Protein AF-A0A371E1C5-F1 (afdb_monomer)

Foldseek 3Di:
DDDPPDPDDPDDPQWDADPNDTDGDDPDDVCVVVVVVVLVVDPVSVVPDDPPDPPPPDDDDDQDDDWPPDKDWDKDADADQDPVRFGIWIWIAGPHVRDIDTHGHHPDPDPVVVVVCCCVRPVVVPD

Sequence (127 aa):
MKIYHLRANKANRDFYIHDEFLFKDKKLPPMNRDVHHICDMCLVCKSAKVKVKPHSFYTPLPILTMLWVDLSMDFVLGFPRSKSGKDSIFVVIDRFSRMTHFIPCHRVNDACLVANLFFRKVVRLHA

pLDDT: mean 76.73, std 19.96, range [27.75, 96.06]

Solvent-accessible surface area (backbone atoms only — not comparable to full-atom values): 8340 Å² total; per-resid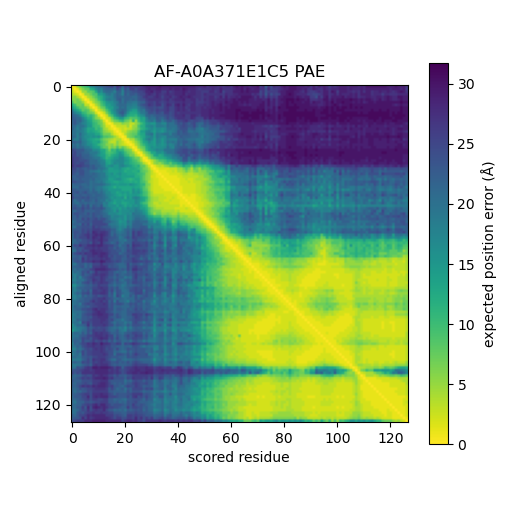ue (Å²): 134,90,78,84,81,75,80,83,74,95,79,70,94,53,64,53,76,58,96,89,41,84,45,71,75,63,99,64,73,83,47,68,58,57,52,50,50,52,41,70,69,32,67,68,49,53,70,68,50,75,85,75,68,76,79,70,82,78,80,77,76,80,86,72,91,54,75,84,73,52,71,51,75,49,72,54,72,85,50,74,68,42,99,87,62,31,26,23,34,41,37,40,30,27,68,62,80,64,49,70,46,82,41,82,30,55,79,77,88,52,69,69,60,51,53,53,47,43,46,71,68,47,44,69,76,77,109

Organism: Mucuna pruriens (NCBI:txid157652)

Secondary structure (DSSP, 8-state):
---------S---SEEEETTEEEE----SSHHHHHHHHHHH-HHHHHHS---PPPPPP-PPPPP-STTSSEEEEEE--PPPPTTS--EEEEEEETTT--EEEEEE-----HHHHHHHHIIIIIHHH-

Radius of gyration: 24.77 Å; Cα contacts (8 Å, |Δi|>4): 114; chains: 1; bounding box: 64×48×36 Å

Nearest PDB structures (foldseek):
  7q5b-assembly1_B  TM=6.241E-01  e=1.845E-04  Saccharomyces cerevisiae S288C
  7q5b-assembly1_A  TM=5.618E-01  e=9.049E-04  Saccharomyces cerevisiae S288C
  7q5b-assembly1_D  TM=4.494E-01  e=1.632E-04  Saccharomyces cerevisiae S288C
  5ejk-assembly1_E  TM=6.175E-01  e=1.135E-01  Rous sarcoma virus - Prague C
  6l4n-assembly1_A  TM=2.796E-01  e=2.570E+00  Dioscoreophyllum cumminsii

Structure (mmCIF, N/CA/C/O backbone):
data_AF-A0A371E1C5-F1
#
_entry.id   AF-A0A371E1C5-F1
#
loop_
_atom_site.group_PDB
_atom_site.id
_atom_site.type_symbol
_atom_site.label_atom_id
_atom_site.label_alt_id
_atom_site.label_comp_id
_atom_site.label_asym_id
_atom_site.label_entity_id
_atom_site.label_seq_id
_atom_site.pdbx_PDB_ins_code
_atom_site.Cartn_x
_atom_site.Cartn_y
_atom_site.Cartn_z
_atom_site.occupancy
_atom_site.B_iso_or_equiv
_atom_site.auth_seq_id
_atom_site.auth_comp_id
_atom_site.auth_asym_id
_atom_site.auth_atom_id
_atom_site.pdbx_PDB_model_num
ATOM 1 N N . MET A 1 1 ? 8.414 -3.626 10.057 1.00 34.47 1 MET A N 1
ATOM 2 C CA . MET A 1 1 ? 9.671 -4.023 9.389 1.00 34.47 1 MET A CA 1
ATOM 3 C C . MET A 1 1 ? 10.751 -4.138 10.458 1.00 34.47 1 MET A C 1
ATOM 5 O O . MET A 1 1 ? 11.124 -3.126 11.035 1.00 34.47 1 MET A O 1
ATOM 9 N N . LYS A 1 2 ? 11.141 -5.358 10.854 1.00 27.75 2 LYS A N 1
ATOM 10 C CA . LYS A 1 2 ? 12.159 -5.558 11.899 1.00 27.75 2 LYS A CA 1
ATOM 11 C C . LYS A 1 2 ? 13.539 -5.341 11.277 1.00 27.75 2 LYS A C 1
ATOM 13 O O . LYS A 1 2 ? 14.002 -6.178 10.514 1.00 27.75 2 LYS A O 1
ATOM 18 N N . ILE A 1 3 ? 14.152 -4.202 11.582 1.00 30.70 3 ILE A N 1
ATOM 19 C CA . ILE A 1 3 ? 15.558 -3.923 11.287 1.00 30.70 3 ILE A CA 1
ATOM 20 C C . ILE A 1 3 ? 16.358 -4.512 12.447 1.00 30.70 3 ILE A C 1
ATOM 22 O O . ILE A 1 3 ? 16.292 -4.009 13.568 1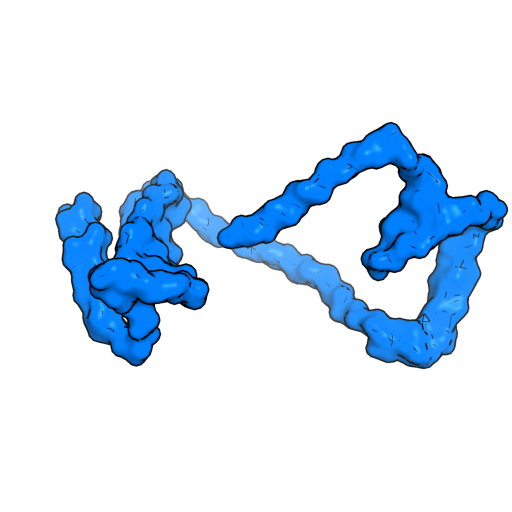.00 30.70 3 ILE A O 1
ATOM 26 N N . TYR A 1 4 ? 17.087 -5.596 12.201 1.00 31.52 4 TYR A N 1
ATOM 27 C CA . TYR A 1 4 ? 18.099 -6.058 13.142 1.00 31.52 4 TYR A CA 1
ATOM 28 C C . TYR A 1 4 ? 19.318 -5.144 13.001 1.00 31.52 4 TYR A C 1
ATOM 30 O O . TYR A 1 4 ? 20.154 -5.328 12.123 1.00 31.52 4 TYR A O 1
ATOM 38 N N . HIS A 1 5 ? 19.417 -4.135 13.866 1.00 28.59 5 HIS A N 1
ATOM 39 C CA . HIS A 1 5 ? 20.688 -3.465 14.116 1.00 28.59 5 HIS A CA 1
ATOM 40 C C . HIS A 1 5 ? 21.563 -4.398 14.960 1.00 28.59 5 HIS A C 1
ATOM 42 O O . HIS A 1 5 ? 21.443 -4.432 16.184 1.00 28.59 5 HIS A O 1
ATOM 48 N N . LEU A 1 6 ? 22.462 -5.145 14.321 1.00 33.88 6 LEU A N 1
ATOM 49 C CA . LEU A 1 6 ? 23.598 -5.736 15.022 1.00 33.88 6 LEU A CA 1
ATOM 50 C C . LEU A 1 6 ? 24.715 -4.689 15.074 1.00 33.88 6 LEU A C 1
ATOM 52 O O . LEU A 1 6 ? 25.336 -4.350 14.069 1.00 33.88 6 LEU A O 1
ATOM 56 N N . ARG A 1 7 ? 24.936 -4.138 16.272 1.00 32.41 7 ARG A N 1
ATOM 57 C CA . ARG A 1 7 ? 26.136 -3.363 16.608 1.00 32.41 7 ARG A CA 1
ATOM 58 C C . ARG A 1 7 ? 27.367 -4.234 16.339 1.00 32.41 7 ARG A C 1
ATOM 60 O O . ARG A 1 7 ? 27.562 -5.234 17.024 1.00 32.41 7 ARG A O 1
ATOM 67 N N . ALA A 1 8 ? 28.218 -3.828 15.400 1.00 36.69 8 ALA A N 1
ATOM 68 C CA . ALA A 1 8 ? 29.562 -4.377 15.272 1.00 36.69 8 ALA A CA 1
ATOM 69 C C . ALA A 1 8 ? 30.383 -3.952 16.501 1.00 36.69 8 ALA A C 1
ATOM 71 O O . ALA A 1 8 ? 30.747 -2.783 16.647 1.00 36.69 8 ALA A O 1
ATOM 72 N N . ASN A 1 9 ? 30.632 -4.887 17.421 1.00 32.91 9 ASN A N 1
ATOM 73 C CA . ASN A 1 9 ? 31.580 -4.676 18.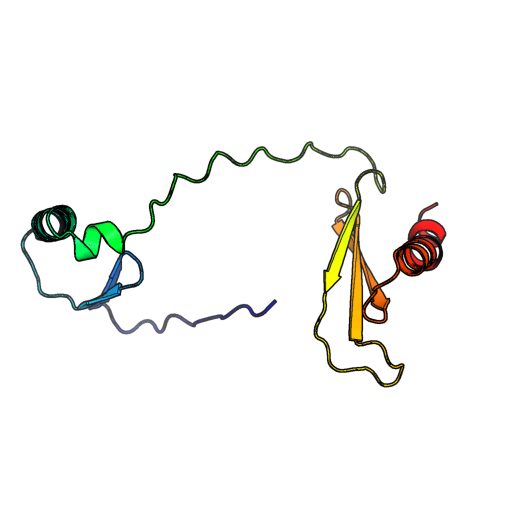507 1.00 32.91 9 ASN A CA 1
ATOM 74 C C . ASN A 1 9 ? 32.997 -4.780 17.924 1.00 32.91 9 ASN A C 1
ATOM 76 O O . ASN A 1 9 ? 33.387 -5.801 17.359 1.00 32.91 9 ASN A O 1
ATOM 80 N N . LYS A 1 10 ? 33.734 -3.674 18.012 1.00 43.31 10 LYS A N 1
ATOM 81 C CA . LYS A 1 10 ? 35.069 -3.445 17.456 1.00 43.31 10 LYS A CA 1
ATOM 82 C C . LYS A 1 10 ? 36.137 -4.207 18.255 1.00 43.31 10 LYS A C 1
ATOM 84 O O . LYS A 1 10 ? 37.010 -3.588 18.852 1.00 43.31 10 LYS A O 1
ATOM 89 N N . ALA A 1 11 ? 36.049 -5.534 18.299 1.00 43.16 11 ALA A N 1
ATOM 90 C CA . ALA A 1 11 ? 36.993 -6.375 19.032 1.00 43.16 11 ALA A CA 1
ATOM 91 C C . ALA A 1 11 ? 36.994 -7.841 18.557 1.00 43.16 11 ALA A C 1
ATOM 93 O O . ALA A 1 11 ? 36.897 -8.745 19.376 1.00 43.16 11 ALA A O 1
ATOM 94 N N . ASN A 1 12 ? 37.097 -8.112 17.251 1.00 42.38 12 ASN A N 1
ATOM 95 C CA . ASN A 1 12 ? 37.658 -9.395 16.809 1.00 42.38 12 ASN A CA 1
ATOM 96 C C . ASN A 1 12 ? 38.111 -9.332 15.345 1.00 42.38 12 ASN A C 1
ATOM 98 O O . ASN A 1 12 ? 37.281 -9.275 14.444 1.00 42.38 12 ASN A O 1
ATOM 102 N N . ARG A 1 13 ? 39.426 -9.288 15.112 1.00 46.34 13 ARG A N 1
ATOM 103 C CA . ARG A 1 13 ? 40.039 -9.238 13.773 1.00 46.34 13 ARG A CA 1
ATOM 104 C C . ARG A 1 13 ? 40.313 -10.633 13.186 1.00 46.34 13 ARG A C 1
ATOM 106 O O . ARG A 1 13 ? 40.963 -10.712 12.155 1.00 46.34 13 ARG A O 1
ATOM 113 N N . ASP A 1 14 ? 39.785 -11.694 13.799 1.00 45.41 14 ASP A N 1
ATOM 114 C CA . ASP A 1 14 ? 40.180 -13.083 13.505 1.00 45.41 14 ASP A CA 1
ATOM 115 C C . ASP A 1 14 ? 39.127 -13.882 12.707 1.00 45.41 14 ASP A C 1
ATOM 117 O O . ASP A 1 14 ? 39.228 -15.107 12.577 1.00 45.41 14 ASP A O 1
ATOM 121 N N . PHE A 1 15 ? 38.085 -13.214 12.203 1.00 51.06 15 PHE A N 1
ATOM 122 C CA . PHE A 1 15 ? 36.972 -13.852 11.499 1.00 51.06 15 PHE A CA 1
ATOM 123 C C . PHE A 1 15 ? 36.590 -13.071 10.243 1.00 51.06 15 PHE A C 1
ATOM 125 O O . PHE A 1 15 ? 36.379 -11.858 10.304 1.00 51.06 15 PHE A O 1
ATOM 132 N N . TYR A 1 16 ? 36.435 -13.776 9.123 1.00 56.72 16 TYR A N 1
ATOM 133 C CA . TYR A 1 16 ? 35.822 -13.241 7.908 1.00 56.72 16 TYR A CA 1
ATOM 134 C C . TYR A 1 16 ? 34.609 -14.086 7.513 1.00 56.72 16 TYR A C 1
ATOM 136 O O . TYR A 1 16 ? 34.567 -15.299 7.729 1.00 56.72 16 TYR A O 1
ATOM 144 N N . ILE A 1 17 ? 33.599 -13.412 6.965 1.00 51.84 17 ILE A N 1
ATOM 145 C CA . ILE A 1 17 ? 32.361 -14.030 6.491 1.00 51.84 17 ILE A CA 1
ATOM 146 C C . ILE A 1 17 ? 32.466 -14.150 4.972 1.00 51.84 17 ILE A C 1
ATOM 148 O O . ILE A 1 17 ? 32.630 -13.136 4.293 1.00 51.84 17 ILE A O 1
ATOM 152 N N . HIS A 1 18 ? 32.360 -15.370 4.444 1.00 52.78 18 HIS A N 1
ATOM 153 C CA . HIS A 1 18 ? 32.197 -15.622 3.010 1.00 52.78 18 HIS A CA 1
ATOM 154 C C . HIS A 1 18 ? 31.013 -16.569 2.810 1.00 52.78 18 HIS A C 1
ATOM 156 O O . HIS A 1 18 ? 30.962 -17.623 3.442 1.00 52.78 18 HIS A O 1
ATOM 162 N N . ASP A 1 19 ? 30.057 -16.179 1.962 1.00 46.75 19 ASP A N 1
ATOM 163 C CA . ASP A 1 19 ? 28.807 -16.916 1.713 1.00 46.75 19 ASP A CA 1
ATOM 164 C C . ASP A 1 19 ? 28.073 -17.350 3.002 1.00 46.75 19 ASP A C 1
ATOM 166 O O . ASP A 1 19 ? 27.653 -18.491 3.127 1.00 46.75 19 ASP A O 1
ATOM 170 N N . GLU A 1 20 ? 27.942 -16.442 3.980 1.00 53.34 20 GLU A N 1
ATOM 171 C CA . GLU A 1 20 ? 27.276 -16.666 5.286 1.00 53.34 20 GLU A CA 1
ATOM 172 C C . GLU A 1 20 ? 27.960 -17.661 6.249 1.00 53.34 20 GLU A C 1
ATOM 174 O O . GLU A 1 20 ? 27.490 -17.850 7.372 1.00 53.34 20 GLU A O 1
ATOM 179 N N . PHE A 1 21 ? 29.112 -18.231 5.891 1.00 53.28 21 PHE A N 1
ATOM 180 C CA . PHE A 1 21 ? 29.887 -19.098 6.780 1.00 53.28 21 PHE A CA 1
ATOM 181 C C . PHE A 1 21 ? 31.009 -18.321 7.489 1.00 53.28 21 PHE A C 1
ATOM 183 O O . PHE A 1 21 ? 31.702 -17.496 6.887 1.00 53.28 21 PHE A O 1
ATOM 190 N N . LEU A 1 22 ? 31.179 -18.578 8.793 1.00 47.72 22 LEU A N 1
ATOM 191 C CA . LEU A 1 22 ? 32.193 -17.943 9.639 1.00 47.72 22 LEU A CA 1
ATOM 192 C C . LEU A 1 22 ? 33.489 -18.765 9.603 1.00 47.72 22 LEU A C 1
ATOM 194 O O . LEU A 1 22 ? 33.548 -19.858 10.170 1.00 47.72 22 LEU A O 1
ATOM 198 N N . PHE A 1 23 ? 34.536 -18.237 8.972 1.00 54.06 23 PHE A N 1
ATOM 199 C CA . PHE A 1 23 ? 35.844 -18.892 8.923 1.00 54.06 23 PHE A CA 1
ATOM 200 C C . PHE A 1 23 ? 36.814 -18.229 9.909 1.00 54.06 23 PHE A C 1
ATOM 202 O O . PHE A 1 23 ? 36.886 -17.003 9.997 1.00 54.06 23 PHE A O 1
ATOM 209 N N . LYS A 1 24 ? 37.537 -19.053 10.683 1.00 48.19 24 LYS A N 1
ATOM 210 C CA . LYS A 1 24 ? 38.535 -18.611 11.670 1.00 48.19 24 LYS A CA 1
ATOM 211 C C . LYS A 1 24 ? 39.911 -18.544 11.017 1.00 48.19 24 LYS A C 1
ATOM 213 O O . LYS A 1 24 ? 40.338 -19.519 10.398 1.00 48.19 24 LYS A O 1
ATOM 218 N N . ASP A 1 25 ? 40.598 -17.421 11.189 1.00 44.62 25 ASP A N 1
ATOM 219 C CA . ASP A 1 25 ? 41.867 -17.140 10.524 1.00 44.62 25 ASP A CA 1
ATOM 220 C C . ASP A 1 25 ? 42.960 -18.142 10.950 1.00 44.62 25 ASP A C 1
ATOM 222 O O . ASP A 1 25 ? 43.521 -18.085 12.046 1.00 44.62 25 ASP A O 1
ATOM 226 N N . LYS A 1 26 ? 43.271 -19.107 10.080 1.00 49.09 26 LYS A N 1
ATOM 227 C CA . LYS A 1 26 ? 44.585 -19.750 10.053 1.00 49.09 26 LYS A CA 1
ATOM 228 C C . LYS A 1 26 ? 45.267 -19.209 8.816 1.00 49.09 26 LYS A C 1
ATOM 230 O O . LYS A 1 26 ? 44.772 -19.428 7.719 1.00 49.09 26 LYS A O 1
ATOM 235 N N . LYS A 1 27 ? 46.375 -18.496 9.021 1.00 52.41 27 LYS A N 1
ATOM 236 C CA . LYS A 1 27 ? 47.257 -17.949 7.986 1.00 52.41 27 LYS A CA 1
ATOM 237 C C . LYS A 1 27 ? 47.574 -19.049 6.970 1.00 52.41 27 LYS A C 1
ATOM 239 O O . LYS A 1 27 ? 48.413 -19.914 7.206 1.00 52.41 27 LYS A O 1
ATOM 244 N N . LEU A 1 28 ? 46.825 -19.047 5.886 1.00 48.12 28 LEU A N 1
ATOM 245 C CA . LEU A 1 28 ? 46.842 -20.070 4.862 1.00 48.12 28 LEU A CA 1
ATOM 246 C C . LEU A 1 28 ? 47.530 -19.477 3.625 1.00 48.12 28 LEU A C 1
ATOM 248 O O . LEU A 1 28 ? 47.404 -18.270 3.398 1.00 48.12 28 LEU A O 1
ATOM 252 N N . PRO A 1 29 ? 48.232 -20.279 2.798 1.00 51.94 29 PRO A N 1
ATOM 253 C CA . PRO A 1 29 ? 48.544 -19.905 1.407 1.00 51.94 29 PRO A CA 1
ATOM 254 C C . PRO A 1 29 ? 47.240 -19.532 0.659 1.00 51.94 29 PRO A C 1
ATOM 256 O O . PRO A 1 29 ? 46.192 -19.512 1.297 1.00 51.94 29 PRO A O 1
ATOM 259 N N . PRO A 1 30 ? 47.199 -19.196 -0.648 1.00 60.72 30 PRO A N 1
ATOM 260 C CA . PRO A 1 30 ? 45.934 -18.869 -1.329 1.00 60.72 30 PRO A CA 1
ATOM 261 C C . PRO A 1 30 ? 44.996 -20.095 -1.481 1.00 60.72 30 PRO A C 1
ATOM 263 O O . PRO A 1 30 ? 44.566 -20.440 -2.577 1.00 60.72 30 PRO A O 1
ATOM 266 N N . MET A 1 31 ? 44.629 -20.714 -0.357 1.00 63.41 31 MET A N 1
ATOM 267 C CA . MET A 1 31 ? 43.769 -21.866 -0.149 1.00 63.41 31 MET A CA 1
ATOM 268 C C . MET A 1 31 ? 42.338 -21.570 -0.558 1.00 63.41 31 MET A C 1
ATOM 270 O O . MET A 1 31 ? 41.578 -22.503 -0.751 1.00 63.41 31 MET A O 1
ATOM 274 N N . ASN A 1 32 ? 41.970 -20.300 -0.754 1.00 67.75 32 ASN A N 1
ATOM 275 C CA . ASN A 1 32 ? 40.705 -19.957 -1.395 1.00 67.75 32 ASN A CA 1
ATOM 276 C C . ASN A 1 32 ? 40.573 -20.686 -2.738 1.00 67.75 32 ASN A C 1
ATOM 278 O O . ASN A 1 32 ? 39.509 -21.217 -3.029 1.00 67.75 32 ASN A O 1
ATOM 282 N N . ARG A 1 33 ? 41.653 -20.793 -3.528 1.00 72.31 33 ARG A N 1
ATOM 283 C CA . ARG A 1 33 ? 41.614 -21.525 -4.804 1.00 72.31 33 ARG A CA 1
ATOM 284 C C . ARG A 1 33 ? 41.396 -23.019 -4.595 1.00 72.31 33 ARG A C 1
ATOM 286 O O . ARG A 1 33 ? 40.554 -23.594 -5.273 1.00 72.31 33 ARG A O 1
ATOM 293 N N . ASP A 1 34 ? 42.107 -23.615 -3.644 1.00 74.50 34 ASP A N 1
ATOM 294 C CA . ASP A 1 34 ? 42.020 -25.052 -3.363 1.00 74.50 34 ASP A CA 1
ATOM 295 C C . ASP A 1 34 ? 40.656 -25.427 -2.773 1.00 74.50 34 ASP A C 1
ATOM 297 O O . ASP A 1 34 ? 40.043 -26.410 -3.177 1.00 74.50 34 ASP A O 1
ATOM 301 N N . VAL A 1 35 ? 40.129 -24.600 -1.869 1.00 76.69 35 VAL A N 1
ATOM 302 C CA . VAL A 1 35 ? 38.789 -24.742 -1.292 1.00 76.69 35 VAL A CA 1
ATOM 303 C C . VAL A 1 35 ? 37.724 -24.577 -2.371 1.00 76.69 35 VAL A C 1
ATOM 305 O O . VAL A 1 35 ? 36.823 -25.407 -2.449 1.00 76.69 35 VAL A O 1
ATOM 308 N N . HIS A 1 36 ? 37.831 -23.565 -3.241 1.00 78.25 36 HIS A N 1
ATOM 309 C CA . HIS A 1 36 ? 36.927 -23.427 -4.384 1.00 78.25 36 HIS A CA 1
ATOM 310 C C . HIS A 1 36 ? 36.994 -24.649 -5.300 1.00 78.25 36 HIS A C 1
ATOM 312 O O . HIS A 1 36 ? 35.949 -25.177 -5.663 1.00 78.25 36 HIS A O 1
ATOM 318 N N . HIS A 1 37 ? 38.192 -25.153 -5.598 1.00 80.50 37 HIS A N 1
ATOM 319 C CA . HIS A 1 37 ? 38.384 -26.338 -6.428 1.00 80.50 37 HIS A CA 1
ATOM 320 C C . HIS A 1 37 ? 37.750 -27.595 -5.810 1.00 80.50 37 HIS A C 1
ATOM 322 O O . HIS A 1 37 ? 37.032 -28.326 -6.490 1.00 80.50 37 HIS A O 1
ATOM 328 N N . ILE A 1 38 ? 37.942 -27.824 -4.508 1.00 79.88 38 ILE A N 1
ATOM 329 C CA . ILE A 1 38 ? 37.331 -28.949 -3.784 1.00 79.88 38 ILE A CA 1
ATOM 330 C C . ILE A 1 38 ? 35.800 -28.812 -3.756 1.00 79.88 38 ILE A C 1
ATOM 332 O O . ILE A 1 38 ? 35.088 -29.777 -4.042 1.00 79.88 38 ILE A O 1
ATOM 336 N N . CYS A 1 39 ? 35.278 -27.620 -3.459 1.00 80.75 39 CYS A N 1
ATOM 337 C CA . CYS A 1 39 ? 33.841 -27.339 -3.457 1.00 80.75 39 CYS A CA 1
ATOM 338 C C . CYS A 1 39 ? 33.215 -27.484 -4.851 1.00 80.75 39 CYS A C 1
ATOM 340 O O . CYS A 1 39 ? 32.087 -27.963 -4.964 1.00 80.75 39 CYS A O 1
ATOM 342 N N . ASP A 1 40 ? 33.946 -27.123 -5.906 1.00 79.94 40 ASP A N 1
ATOM 343 C CA . ASP A 1 40 ? 33.523 -27.313 -7.291 1.00 79.94 40 ASP A CA 1
ATOM 344 C C . ASP A 1 40 ? 33.569 -28.788 -7.701 1.00 79.94 40 ASP A C 1
ATOM 346 O O . ASP A 1 40 ? 32.779 -29.211 -8.536 1.00 79.94 40 ASP A O 1
ATOM 350 N N . MET A 1 41 ? 34.434 -29.620 -7.128 1.00 82.62 41 MET A N 1
ATOM 351 C CA . MET A 1 41 ? 34.449 -31.060 -7.421 1.00 82.62 41 MET A CA 1
ATOM 352 C C . MET A 1 41 ? 33.437 -31.856 -6.579 1.00 82.62 41 MET A C 1
ATOM 354 O O . MET A 1 41 ? 32.988 -32.923 -6.996 1.00 82.62 41 MET A O 1
ATOM 358 N N . CYS A 1 42 ? 33.015 -31.333 -5.427 1.00 82.31 42 CYS A N 1
ATOM 359 C CA . CYS A 1 42 ? 32.074 -31.995 -4.529 1.00 82.31 42 CYS A CA 1
ATOM 360 C C . CYS A 1 42 ? 30.612 -31.892 -5.011 1.00 82.31 42 CYS A C 1
ATOM 362 O O . CYS A 1 42 ? 30.035 -30.807 -5.096 1.00 82.31 42 CYS A O 1
ATOM 364 N N . LEU A 1 43 ? 29.965 -33.040 -5.251 1.00 81.75 43 LEU A N 1
ATOM 365 C CA . LEU A 1 43 ? 28.556 -33.114 -5.672 1.00 81.75 43 LEU A CA 1
ATOM 366 C C . LEU A 1 43 ? 27.578 -32.567 -4.621 1.00 81.75 43 LEU A C 1
ATOM 368 O O . LEU A 1 43 ? 26.576 -31.948 -4.982 1.00 81.75 43 LEU A O 1
ATOM 372 N N . VAL A 1 44 ? 27.877 -32.756 -3.333 1.00 85.62 44 VAL A N 1
ATOM 373 C CA . VAL A 1 44 ? 27.059 -32.237 -2.224 1.00 85.62 44 VAL A CA 1
ATOM 374 C C . VAL A 1 44 ? 27.115 -30.710 -2.204 1.00 85.62 44 VAL A C 1
ATOM 376 O O . VAL A 1 44 ? 26.074 -30.058 -2.191 1.00 85.62 44 V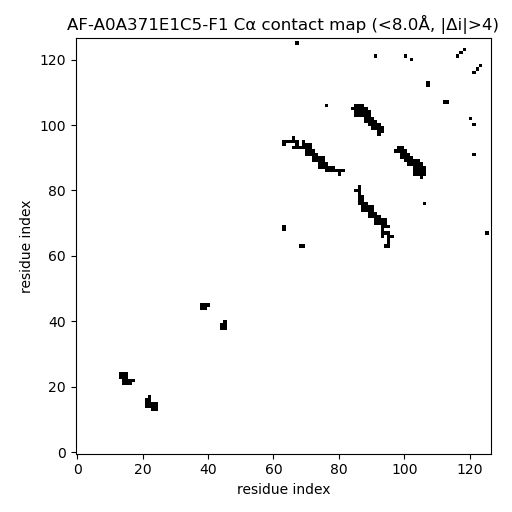AL A O 1
ATOM 379 N N . CYS A 1 45 ? 28.317 -30.131 -2.299 1.00 80.69 45 CYS A N 1
ATOM 380 C CA . CYS A 1 45 ? 28.506 -28.680 -2.354 1.00 80.69 45 CYS A CA 1
ATOM 381 C C . CYS A 1 45 ? 27.864 -28.073 -3.605 1.00 80.69 45 CYS A C 1
ATOM 383 O O . CYS A 1 45 ? 27.161 -27.071 -3.506 1.00 80.69 45 CYS A O 1
ATOM 385 N N . LYS A 1 46 ? 28.036 -28.704 -4.773 1.00 79.81 46 LYS A N 1
ATOM 386 C CA . LYS A 1 46 ? 27.404 -28.271 -6.029 1.00 79.81 46 LYS A CA 1
ATOM 387 C C . LYS A 1 46 ? 25.880 -28.282 -5.967 1.00 79.81 46 LYS A C 1
ATOM 389 O O . LYS A 1 46 ? 25.256 -27.377 -6.510 1.00 79.81 46 LYS A O 1
ATOM 394 N N . SER A 1 47 ? 25.294 -29.286 -5.319 1.00 79.31 47 SER A N 1
ATOM 395 C CA . SER A 1 47 ? 23.837 -29.415 -5.185 1.00 79.31 47 SER A CA 1
ATOM 396 C C . SER A 1 47 ? 23.262 -28.457 -4.139 1.00 79.31 47 SER A C 1
ATOM 398 O O . SER A 1 47 ? 22.149 -27.967 -4.306 1.00 79.31 47 SER A O 1
ATOM 400 N N . ALA A 1 48 ? 24.024 -28.156 -3.083 1.00 82.94 48 ALA A N 1
ATOM 401 C CA . ALA A 1 48 ? 23.652 -27.180 -2.060 1.00 82.94 48 ALA A CA 1
ATOM 402 C C . ALA A 1 48 ? 23.820 -25.724 -2.530 1.00 82.94 48 ALA A C 1
ATOM 404 O O . ALA A 1 48 ? 23.155 -24.825 -2.015 1.00 82.94 48 ALA A O 1
ATOM 405 N N . LYS A 1 49 ? 24.700 -25.470 -3.508 1.00 79.50 49 LYS A N 1
ATOM 406 C CA . LYS A 1 49 ? 24.937 -24.128 -4.038 1.00 79.50 49 LYS A CA 1
ATOM 407 C C . LYS A 1 49 ? 23.751 -23.689 -4.892 1.00 79.50 49 LYS A C 1
ATOM 409 O O . LYS A 1 49 ? 23.555 -24.147 -6.018 1.00 79.50 49 LYS A O 1
ATOM 414 N N . VAL A 1 50 ? 22.967 -22.755 -4.365 1.00 78.56 50 VAL A N 1
ATOM 415 C CA . VAL A 1 50 ? 21.909 -22.097 -5.132 1.00 78.5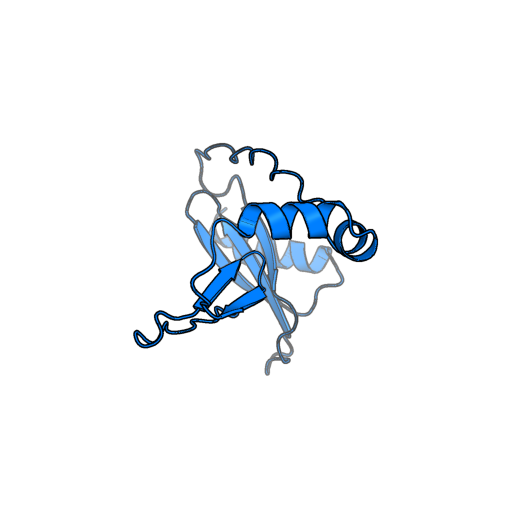6 50 VAL A CA 1
ATOM 416 C C . VAL A 1 50 ? 22.554 -21.382 -6.320 1.00 78.56 50 VAL A C 1
ATOM 418 O O . VAL A 1 50 ? 23.500 -20.609 -6.158 1.00 78.56 50 VAL A O 1
ATOM 421 N N . LYS A 1 51 ? 22.048 -21.631 -7.533 1.00 75.56 51 LYS A N 1
ATOM 422 C CA . LYS A 1 51 ? 22.435 -20.861 -8.720 1.00 75.56 51 LYS A CA 1
ATOM 423 C C . LYS A 1 51 ? 21.925 -19.432 -8.552 1.00 75.56 51 LYS A C 1
ATOM 425 O O . LYS A 1 51 ? 20.800 -19.122 -8.939 1.00 75.56 51 LYS A O 1
ATOM 430 N N . VAL A 1 52 ? 22.747 -18.565 -7.973 1.00 72.56 52 VAL A N 1
ATOM 431 C CA . VAL A 1 52 ? 22.479 -17.130 -7.945 1.00 72.56 52 VAL A CA 1
ATOM 432 C C . VAL A 1 52 ? 22.670 -16.629 -9.369 1.00 72.56 52 VAL A C 1
ATOM 434 O O . VAL A 1 52 ? 23.792 -16.457 -9.842 1.00 72.56 52 VAL A O 1
ATOM 437 N N . LYS A 1 53 ? 21.567 -16.447 -10.098 1.00 72.75 53 LYS A N 1
ATOM 438 C CA . LYS A 1 53 ? 21.619 -15.633 -11.311 1.00 72.75 53 LYS A CA 1
ATOM 439 C C . LYS A 1 53 ? 22.048 -14.232 -10.870 1.00 72.75 53 LYS A C 1
ATOM 441 O O . LYS A 1 53 ? 21.498 -13.753 -9.872 1.00 72.75 53 LYS A O 1
ATOM 446 N N . PRO A 1 54 ? 22.997 -13.575 -11.562 1.00 71.81 54 PRO A N 1
ATOM 447 C CA . PRO A 1 54 ? 23.218 -12.159 -11.322 1.00 71.81 54 PRO A CA 1
ATOM 448 C C . PRO A 1 54 ? 21.854 -11.488 -11.436 1.00 71.81 54 PRO A C 1
ATOM 450 O O . PRO A 1 54 ? 21.114 -11.764 -12.386 1.00 71.81 54 PRO A O 1
ATOM 453 N N . HIS A 1 55 ? 21.484 -10.717 -10.412 1.00 67.75 55 HIS A N 1
ATOM 454 C CA . HIS A 1 55 ? 20.226 -9.987 -10.429 1.00 67.75 55 HIS A CA 1
ATOM 455 C C . HIS A 1 55 ? 20.179 -9.230 -11.753 1.00 67.75 55 HIS A C 1
ATOM 457 O O . HIS A 1 55 ? 21.093 -8.461 -12.057 1.00 67.75 55 HIS A O 1
ATOM 463 N N . SER A 1 56 ? 19.173 -9.519 -12.579 1.00 71.75 56 SER A N 1
ATOM 464 C CA . SER A 1 56 ? 18.947 -8.748 -13.795 1.00 71.75 56 SER A CA 1
ATOM 465 C C . SER A 1 56 ? 18.914 -7.273 -13.414 1.00 71.75 56 SER A C 1
ATOM 467 O O . SER A 1 56 ? 18.368 -6.938 -12.360 1.00 71.75 56 SER A O 1
ATOM 469 N N . PHE A 1 57 ? 19.497 -6.407 -14.245 1.00 78.19 57 PHE A N 1
ATOM 470 C CA . PHE A 1 57 ? 19.423 -4.965 -14.032 1.00 78.19 57 PHE A CA 1
ATOM 471 C C . PHE A 1 57 ? 17.967 -4.572 -13.769 1.00 78.19 57 PHE A C 1
ATOM 473 O O . PHE A 1 57 ? 17.094 -4.809 -14.604 1.00 78.19 57 PHE A O 1
ATOM 480 N N . TYR A 1 58 ? 17.704 -4.018 -12.587 1.00 81.56 58 TYR A N 1
ATOM 481 C CA . TYR A 1 58 ? 16.392 -3.483 -12.267 1.00 81.56 58 TYR A CA 1
ATOM 482 C C . TYR A 1 58 ? 16.116 -2.325 -13.225 1.00 81.56 58 TYR A C 1
ATOM 484 O O . TYR A 1 58 ? 16.878 -1.359 -13.259 1.00 81.56 58 TYR A O 1
ATOM 492 N N . THR A 1 59 ? 15.042 -2.408 -14.006 1.00 79.50 59 THR A N 1
ATOM 493 C CA . THR A 1 59 ? 14.554 -1.259 -14.768 1.00 79.50 59 THR A CA 1
ATOM 494 C C . THR A 1 59 ? 13.974 -0.251 -13.778 1.00 79.50 59 THR A C 1
ATOM 496 O O . THR A 1 59 ? 12.992 -0.585 -13.105 1.00 79.50 59 THR A O 1
ATOM 499 N N . PRO A 1 60 ? 14.562 0.951 -13.637 1.00 81.25 60 PRO A N 1
ATOM 500 C CA . PRO A 1 60 ? 13.998 1.964 -12.763 1.00 81.25 60 PRO A CA 1
ATOM 501 C C . PRO A 1 60 ? 12.607 2.343 -13.270 1.00 81.25 60 PRO A C 1
ATOM 503 O O . PRO A 1 60 ? 12.362 2.413 -14.475 1.00 81.25 60 PRO A O 1
ATOM 506 N N . LEU A 1 61 ? 11.688 2.574 -12.336 1.00 81.12 61 LEU A N 1
ATOM 507 C CA . LEU A 1 61 ? 10.356 3.055 -12.674 1.00 81.12 61 LEU A CA 1
ATOM 508 C C . LEU A 1 61 ? 10.464 4.459 -13.295 1.00 81.12 61 LEU A C 1
ATOM 510 O O . LEU A 1 61 ? 11.355 5.222 -12.907 1.00 81.12 61 LEU A O 1
ATOM 514 N N . PRO A 1 62 ? 9.582 4.810 -14.246 1.00 84.19 62 PRO A N 1
ATOM 515 C CA . PRO A 1 62 ? 9.608 6.122 -14.875 1.00 84.19 62 PRO A CA 1
ATOM 516 C C . PRO A 1 62 ? 9.477 7.234 -13.830 1.00 84.19 62 PRO A C 1
ATOM 518 O O . PRO A 1 62 ? 8.796 7.082 -12.811 1.00 84.19 62 PRO A O 1
ATOM 521 N N . ILE A 1 63 ? 10.139 8.361 -14.095 1.00 83.56 63 ILE A N 1
ATOM 522 C CA . ILE A 1 63 ? 10.009 9.558 -13.266 1.00 83.56 63 ILE A CA 1
ATOM 523 C C . ILE A 1 63 ? 8.590 10.093 -13.443 1.00 83.56 63 ILE A C 1
ATOM 525 O O . ILE A 1 63 ? 8.140 10.344 -14.560 1.00 83.56 63 ILE A O 1
ATOM 529 N N . LEU A 1 64 ? 7.896 10.262 -12.326 1.00 87.44 64 LEU A N 1
ATOM 530 C CA . LEU A 1 64 ? 6.547 10.806 -12.293 1.00 87.44 64 LEU A CA 1
ATOM 531 C C . LEU A 1 64 ? 6.606 12.333 -12.336 1.00 87.44 64 LEU A C 1
ATOM 533 O O . LEU A 1 64 ? 7.488 12.934 -11.725 1.00 87.44 64 LEU A O 1
ATOM 537 N N . THR A 1 65 ? 5.668 12.960 -13.043 1.00 90.31 65 THR A N 1
ATOM 538 C CA . THR A 1 65 ? 5.609 14.423 -13.224 1.00 90.31 65 THR A CA 1
ATOM 539 C C . THR A 1 65 ? 4.424 15.077 -12.519 1.00 90.31 65 THR A C 1
ATOM 541 O O . THR A 1 65 ? 4.368 16.301 -12.435 1.00 90.31 65 THR A O 1
ATOM 544 N N . MET A 1 66 ? 3.477 14.285 -12.012 1.00 90.62 66 MET A N 1
ATOM 545 C CA . MET A 1 66 ? 2.234 14.773 -11.420 1.00 90.62 66 MET A CA 1
ATOM 546 C C . MET A 1 66 ? 1.902 14.027 -10.126 1.00 90.62 66 MET A C 1
ATOM 548 O O . MET A 1 66 ? 2.146 12.826 -9.999 1.00 90.62 66 MET A O 1
ATOM 552 N N . LEU A 1 67 ? 1.317 14.765 -9.182 1.00 91.62 67 LEU A N 1
ATOM 553 C CA . LEU A 1 67 ? 0.773 14.244 -7.929 1.00 91.62 67 LEU A CA 1
ATOM 554 C C . LEU A 1 67 ? -0.436 13.339 -8.197 1.00 91.62 67 LEU A C 1
ATOM 556 O O . LEU A 1 67 ? -1.219 13.623 -9.101 1.00 91.62 67 LEU A O 1
ATOM 560 N N . TRP A 1 68 ? -0.618 12.299 -7.379 1.00 90.75 68 TRP A N 1
ATOM 561 C CA . TRP A 1 68 ? -1.818 11.443 -7.365 1.00 90.75 68 TRP A CA 1
ATOM 562 C C . TRP A 1 68 ? -2.096 10.654 -8.657 1.00 90.75 68 TRP A C 1
ATOM 564 O O . TRP A 1 68 ? -3.179 10.092 -8.803 1.00 90.75 68 TRP A O 1
ATOM 574 N N . VAL A 1 69 ? -1.126 10.563 -9.576 1.00 90.19 69 VAL A N 1
ATOM 575 C CA . VAL A 1 69 ? -1.253 9.799 -10.835 1.00 90.19 69 VAL A CA 1
ATOM 576 C C . VAL A 1 69 ? -0.784 8.350 -10.690 1.00 90.19 69 VAL A C 1
ATOM 578 O O . VAL A 1 69 ? -1.361 7.453 -11.298 1.00 90.19 69 VAL A O 1
ATOM 581 N N . ASP A 1 70 ? 0.242 8.103 -9.874 1.00 91.94 70 ASP A N 1
ATOM 582 C CA . ASP A 1 70 ? 0.802 6.766 -9.652 1.00 91.94 70 ASP A CA 1
ATOM 583 C C . ASP A 1 70 ? 0.831 6.457 -8.154 1.00 91.94 70 ASP A C 1
ATOM 585 O O . ASP A 1 70 ? 1.616 7.014 -7.376 1.00 91.94 70 ASP A O 1
ATOM 589 N N . LEU A 1 71 ? -0.077 5.567 -7.757 1.00 93.44 71 LEU A N 1
ATOM 590 C CA . LEU A 1 71 ? -0.304 5.176 -6.376 1.00 93.44 71 LEU A CA 1
ATOM 591 C C . LEU A 1 71 ? 0.161 3.739 -6.162 1.00 93.44 71 LEU A C 1
ATOM 593 O O . LEU A 1 71 ? -0.262 2.823 -6.863 1.00 93.44 71 LEU A O 1
ATOM 597 N N . SER A 1 72 ? 0.975 3.532 -5.131 1.00 94.38 72 SER A N 1
ATOM 598 C CA . SER A 1 72 ? 1.239 2.194 -4.604 1.00 94.38 72 SER A CA 1
ATOM 599 C C . SER A 1 72 ? 0.242 1.884 -3.492 1.00 94.38 72 SER A C 1
ATOM 601 O O . SER A 1 72 ? 0.026 2.713 -2.607 1.00 94.38 72 SER A O 1
ATOM 603 N N . MET A 1 73 ? -0.363 0.699 -3.527 1.00 94.56 73 MET A N 1
ATOM 604 C CA . MET A 1 73 ? -1.336 0.247 -2.534 1.00 94.56 73 MET A CA 1
ATOM 605 C C . MET A 1 73 ? -0.909 -1.108 -1.981 1.00 94.56 73 MET A C 1
ATOM 607 O O . MET A 1 73 ? -0.609 -2.014 -2.754 1.00 94.56 73 MET A O 1
ATOM 611 N N . ASP A 1 74 ? -0.893 -1.253 -0.658 1.00 93.56 74 ASP A N 1
ATOM 612 C CA . ASP A 1 74 ? -0.468 -2.490 0.003 1.00 93.56 74 ASP A CA 1
ATOM 613 C C . ASP A 1 74 ? -1.186 -2.700 1.347 1.00 93.56 74 ASP A C 1
ATOM 615 O O . ASP A 1 74 ? -1.797 -1.783 1.906 1.00 93.56 74 ASP A O 1
ATOM 619 N N . PHE A 1 75 ? -1.105 -3.914 1.887 1.00 93.19 75 PHE A N 1
ATOM 620 C CA . PHE A 1 75 ? -1.649 -4.278 3.187 1.00 93.19 75 PHE A CA 1
ATOM 621 C C . PHE A 1 75 ? -0.567 -4.804 4.116 1.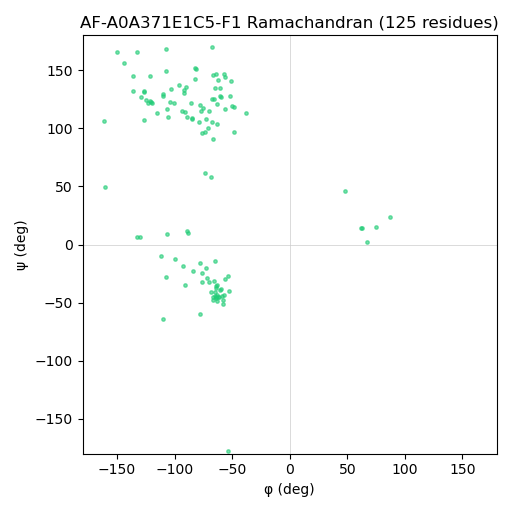00 93.19 75 PHE A C 1
ATOM 623 O O . PHE A 1 75 ? 0.056 -5.835 3.873 1.00 93.19 75 PHE A O 1
ATOM 630 N N . VAL A 1 76 ? -0.441 -4.166 5.275 1.00 93.62 76 VAL A N 1
ATOM 631 C CA . VAL A 1 76 ? 0.337 -4.730 6.376 1.00 93.62 76 VAL A CA 1
ATOM 632 C C . VAL A 1 76 ? -0.608 -5.557 7.241 1.00 93.62 76 VAL A C 1
ATOM 634 O O . VAL A 1 76 ? -1.536 -5.028 7.858 1.00 93.62 76 VAL A O 1
ATOM 637 N N . LEU A 1 77 ? -0.382 -6.869 7.254 1.00 92.31 77 LEU A N 1
ATOM 638 C CA . LEU A 1 77 ? -1.214 -7.854 7.945 1.00 92.31 77 LEU A CA 1
ATOM 639 C C . LEU A 1 77 ? -0.516 -8.407 9.195 1.00 92.31 77 LEU A C 1
ATOM 641 O O . LEU A 1 77 ? 0.693 -8.262 9.373 1.00 92.31 77 LEU A O 1
ATOM 645 N N . GLY A 1 78 ? -1.281 -9.116 10.030 1.00 90.38 78 GLY A N 1
ATOM 646 C CA . GLY A 1 78 ? -0.737 -9.874 11.162 1.00 90.38 78 GLY A CA 1
ATOM 647 C C . GLY A 1 78 ? -0.587 -9.063 12.447 1.00 90.38 78 GLY A C 1
ATOM 648 O O . GLY A 1 78 ? 0.217 -9.426 13.305 1.00 90.38 78 GLY A O 1
ATOM 649 N N . PHE A 1 79 ? -1.351 -7.980 12.599 1.00 92.19 79 PHE A N 1
ATOM 650 C CA . PHE A 1 79 ? -1.417 -7.263 13.866 1.00 92.19 79 PHE A CA 1
ATOM 651 C C . PHE A 1 79 ? -2.378 -7.957 14.841 1.00 92.19 79 PHE A C 1
ATOM 653 O O . PHE A 1 79 ? -3.368 -8.559 14.418 1.00 92.19 79 PHE A O 1
ATOM 660 N N . PRO A 1 80 ? -2.141 -7.843 16.159 1.00 94.12 80 PRO A N 1
ATOM 661 C CA . PRO A 1 80 ? -3.167 -8.138 17.150 1.00 94.12 80 PRO A CA 1
ATOM 662 C C . PRO A 1 80 ? -4.418 -7.289 16.892 1.00 94.12 80 PRO A C 1
ATOM 664 O O . PRO A 1 80 ? -4.308 -6.122 16.507 1.00 94.12 80 PRO A O 1
ATOM 667 N N . ARG A 1 81 ? -5.611 -7.848 17.134 1.00 93.94 81 ARG A N 1
ATOM 668 C CA . ARG A 1 81 ? -6.864 -7.090 17.001 1.00 93.94 81 ARG A CA 1
ATOM 669 C C . ARG A 1 81 ? -6.856 -5.894 17.953 1.00 93.94 81 ARG A C 1
ATOM 671 O O . ARG A 1 81 ? -6.662 -6.042 19.158 1.00 93.94 81 ARG A O 1
ATOM 678 N N . SER A 1 82 ? -7.100 -4.710 17.405 1.00 92.19 82 SER A N 1
ATOM 679 C CA . SER A 1 82 ? -7.298 -3.487 18.175 1.00 92.19 82 SER A CA 1
ATOM 680 C C . SER A 1 82 ? -8.602 -3.542 18.981 1.00 92.19 82 SER A C 1
ATOM 682 O O . SER A 1 82 ? -9.475 -4.375 18.730 1.00 92.19 82 SER A O 1
ATOM 684 N N . LYS A 1 83 ? -8.800 -2.575 19.890 1.00 92.94 83 LYS A N 1
ATOM 685 C CA . LYS A 1 83 ? -10.080 -2.394 20.604 1.00 92.94 83 LYS A CA 1
ATOM 686 C C . LYS A 1 83 ? -11.274 -2.201 19.658 1.00 92.94 83 LYS A C 1
ATOM 688 O O . LYS A 1 83 ? -12.383 -2.593 19.989 1.00 92.94 83 LYS A O 1
ATOM 693 N N . SER A 1 84 ? -11.046 -1.625 18.475 1.00 89.88 84 SER A N 1
ATOM 694 C CA . SER A 1 84 ? -12.058 -1.452 17.423 1.00 89.88 84 SER A CA 1
ATOM 695 C C . SER A 1 84 ? -12.152 -2.647 16.462 1.00 89.88 84 SER A C 1
ATOM 697 O O . SER A 1 84 ? -12.809 -2.559 15.424 1.00 89.88 84 SER A O 1
ATOM 699 N N . GLY A 1 85 ? -11.482 -3.759 16.779 1.00 91.06 85 GLY A N 1
ATOM 700 C CA . GLY A 1 85 ? -11.526 -5.004 16.018 1.00 91.06 85 GLY A CA 1
ATOM 701 C C . GLY A 1 85 ? -10.740 -4.991 14.705 1.00 91.06 85 GLY A C 1
ATOM 702 O O . GLY A 1 85 ? -10.964 -5.874 13.882 1.00 91.06 85 GLY A O 1
ATOM 703 N N . LYS A 1 86 ? -9.848 -4.016 14.493 1.00 92.25 86 LYS A N 1
ATOM 704 C CA . LYS A 1 86 ? -8.989 -3.900 13.300 1.00 92.25 86 LYS A CA 1
ATOM 705 C C . LYS A 1 86 ? -7.674 -4.645 13.529 1.00 92.25 86 LYS A C 1
ATOM 707 O O . LYS A 1 86 ? -7.086 -4.509 14.596 1.00 92.25 86 LYS A O 1
ATOM 712 N N . ASP A 1 87 ? -7.218 -5.411 12.550 1.00 94.62 87 ASP A N 1
ATOM 713 C CA . ASP A 1 87 ? -6.029 -6.280 12.632 1.00 94.62 87 ASP A CA 1
ATOM 714 C C . ASP A 1 87 ? -5.060 -6.086 11.448 1.00 94.62 87 ASP A C 1
ATOM 716 O O . ASP A 1 87 ? -4.086 -6.827 11.294 1.00 94.62 87 ASP A O 1
ATOM 720 N N . SER A 1 88 ? -5.343 -5.100 10.594 1.00 93.75 88 SER A N 1
ATOM 721 C CA . SER A 1 88 ? -4.620 -4.834 9.354 1.00 93.75 88 SER A CA 1
ATOM 722 C C . SER A 1 88 ? -4.529 -3.332 9.090 1.00 93.75 88 SER A C 1
ATOM 724 O O . SER A 1 88 ? -5.353 -2.542 9.562 1.00 93.75 88 SER A O 1
ATOM 726 N N . ILE A 1 89 ? -3.533 -2.922 8.310 1.00 94.44 89 ILE A N 1
ATOM 727 C CA . ILE A 1 89 ? -3.361 -1.534 7.872 1.00 94.44 89 ILE A CA 1
ATOM 728 C C . ILE A 1 89 ? -3.335 -1.519 6.347 1.00 94.44 89 ILE A C 1
ATOM 730 O O . ILE A 1 89 ? -2.486 -2.169 5.744 1.00 94.44 89 ILE A O 1
ATOM 734 N N . PHE A 1 90 ? -4.256 -0.770 5.743 1.00 94.94 90 PHE A N 1
ATOM 735 C CA . PHE A 1 90 ? -4.242 -0.462 4.318 1.00 94.94 90 PHE A CA 1
ATOM 736 C C . PHE A 1 90 ? -3.362 0.763 4.095 1.00 94.94 90 PHE A C 1
ATOM 738 O O . PHE A 1 90 ? -3.603 1.816 4.694 1.00 94.94 90 PHE A O 1
ATOM 745 N N . VAL A 1 91 ? -2.329 0.606 3.278 1.00 95.69 91 VAL A N 1
ATOM 746 C CA . VAL A 1 91 ? -1.324 1.627 3.003 1.00 95.69 91 VAL A CA 1
ATOM 747 C C . VAL A 1 91 ? -1.497 2.103 1.572 1.00 95.69 91 VAL A C 1
ATOM 749 O O . VAL A 1 91 ? -1.511 1.296 0.648 1.00 95.69 91 VAL A O 1
ATOM 752 N N . VAL A 1 92 ? -1.611 3.417 1.391 1.00 96.06 92 VAL A N 1
ATOM 753 C CA . VAL A 1 92 ? -1.650 4.052 0.069 1.00 96.06 92 VAL A CA 1
ATOM 754 C C . VAL A 1 92 ? -0.558 5.102 0.007 1.00 96.06 92 VAL A C 1
ATOM 756 O O . VAL A 1 92 ? -0.516 5.987 0.859 1.00 96.06 92 VAL A O 1
ATOM 759 N N . ILE A 1 93 ? 0.319 5.004 -0.985 1.00 95.62 93 ILE A N 1
ATOM 760 C CA . ILE A 1 93 ? 1.480 5.875 -1.155 1.00 95.62 93 ILE A CA 1
ATOM 761 C C . ILE A 1 93 ? 1.368 6.573 -2.504 1.00 95.62 93 ILE A C 1
ATOM 763 O O . ILE A 1 93 ? 1.336 5.904 -3.536 1.00 95.62 93 ILE A O 1
ATOM 767 N N . ASP A 1 94 ? 1.377 7.903 -2.499 1.00 94.69 94 ASP A N 1
ATOM 768 C CA . ASP A 1 94 ? 1.635 8.677 -3.711 1.00 94.69 94 ASP A CA 1
ATOM 769 C C . ASP A 1 94 ? 3.132 8.649 -4.012 1.00 94.69 94 ASP A C 1
ATOM 771 O O . ASP A 1 94 ? 3.955 9.138 -3.233 1.00 94.69 94 ASP A O 1
ATOM 775 N N . ARG A 1 95 ? 3.505 8.038 -5.135 1.00 91.44 95 ARG A N 1
ATOM 776 C CA . ARG A 1 95 ? 4.912 7.779 -5.457 1.00 91.44 95 ARG A CA 1
ATOM 777 C C . ARG A 1 95 ? 5.671 9.048 -5.841 1.00 91.44 95 ARG A C 1
ATOM 779 O O . ARG A 1 95 ? 6.895 9.061 -5.721 1.00 91.44 95 ARG A O 1
ATOM 786 N N . PHE A 1 96 ? 4.965 10.104 -6.245 1.00 92.31 96 PHE A N 1
ATOM 787 C CA . PHE A 1 96 ? 5.564 11.401 -6.549 1.00 92.31 96 PHE A CA 1
ATOM 788 C C . PHE A 1 96 ? 5.895 12.191 -5.272 1.00 92.31 96 PHE A C 1
ATOM 790 O O . PHE A 1 96 ? 7.064 12.478 -5.013 1.00 92.31 96 PHE A O 1
ATOM 797 N N . SER A 1 97 ? 4.902 12.496 -4.430 1.00 92.44 97 SER A N 1
ATOM 798 C CA . SER A 1 97 ? 5.117 13.268 -3.191 1.00 92.44 97 SER A CA 1
ATOM 799 C C . SER A 1 97 ? 5.719 12.462 -2.044 1.00 92.44 97 SER A C 1
ATOM 801 O O . SER A 1 97 ? 6.185 13.045 -1.065 1.00 92.44 97 SER A O 1
ATOM 803 N N . ARG A 1 98 ? 5.682 11.126 -2.131 1.00 90.31 98 ARG A N 1
ATOM 804 C CA . ARG A 1 98 ? 5.933 10.192 -1.020 1.00 90.31 98 ARG A CA 1
ATOM 805 C C . ARG A 1 98 ? 4.925 10.329 0.131 1.00 90.31 98 ARG A C 1
ATOM 807 O O . ARG A 1 98 ? 5.161 9.798 1.219 1.00 90.31 98 ARG A O 1
ATOM 814 N N . MET A 1 99 ? 3.797 11.014 -0.083 1.00 93.88 99 MET A N 1
ATOM 815 C CA . MET A 1 99 ? 2.720 11.090 0.901 1.00 93.88 99 MET A CA 1
ATOM 816 C C . MET A 1 99 ? 2.114 9.703 1.105 1.00 93.88 99 MET A C 1
ATOM 818 O O . MET A 1 99 ? 1.844 8.984 0.147 1.00 93.88 99 MET A O 1
ATOM 822 N N . THR A 1 100 ? 1.894 9.331 2.366 1.00 95.88 100 THR A N 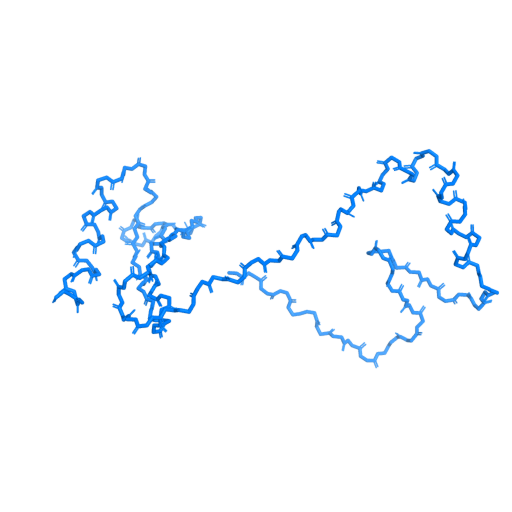1
ATOM 823 C CA . THR A 1 100 ? 1.387 8.005 2.726 1.00 95.88 100 THR A CA 1
ATOM 824 C C . THR A 1 100 ? 0.150 8.111 3.608 1.00 95.88 100 THR A C 1
ATOM 826 O O . THR A 1 100 ? 0.150 8.824 4.610 1.00 95.88 100 THR A O 1
ATOM 829 N N . HIS A 1 101 ? -0.888 7.353 3.264 1.00 95.62 101 HIS A N 1
ATOM 830 C CA . HIS A 1 101 ? -2.089 7.163 4.068 1.00 95.62 101 HIS A CA 1
ATOM 831 C C . HIS A 1 101 ? -2.052 5.797 4.740 1.00 95.62 101 HIS A C 1
ATOM 833 O O . HIS A 1 101 ? -1.990 4.774 4.063 1.00 95.62 101 HIS A O 1
ATOM 839 N N . PHE A 1 102 ? -2.139 5.787 6.070 1.00 95.69 102 PHE A N 1
ATOM 840 C CA . PHE A 1 102 ? -2.268 4.570 6.869 1.00 95.69 102 PHE A CA 1
ATOM 841 C C . PHE A 1 102 ? -3.700 4.447 7.374 1.00 95.69 102 PHE A C 1
ATOM 843 O O . PHE A 1 102 ? -4.140 5.215 8.231 1.00 95.69 102 PHE A O 1
ATOM 850 N N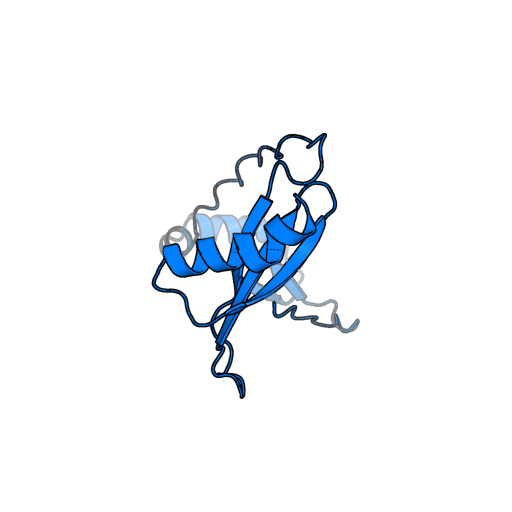 . ILE A 1 103 ? -4.442 3.481 6.843 1.00 94.31 103 ILE A N 1
ATOM 851 C CA . ILE A 1 103 ? -5.864 3.330 7.133 1.00 94.31 103 ILE A CA 1
ATOM 852 C C . ILE A 1 103 ? -6.083 2.001 7.869 1.00 94.31 103 ILE A C 1
ATOM 854 O O . ILE A 1 103 ? -5.915 0.935 7.273 1.00 94.31 103 ILE A O 1
ATOM 858 N N . PRO A 1 104 ? -6.483 2.018 9.153 1.00 92.94 104 PRO A N 1
ATOM 859 C CA . PRO A 1 104 ? -6.758 0.787 9.881 1.00 92.94 104 PRO A CA 1
ATOM 860 C C . PRO A 1 104 ? -7.977 0.075 9.282 1.00 92.94 104 PRO A C 1
ATOM 862 O O . PRO A 1 104 ? -9.072 0.641 9.180 1.00 92.94 104 PRO A O 1
ATOM 865 N N . CYS A 1 105 ? -7.802 -1.190 8.915 1.00 91.50 105 CYS A N 1
ATOM 866 C CA . CYS A 1 105 ? -8.829 -2.037 8.322 1.00 91.50 105 CYS A CA 1
ATOM 867 C C . CYS A 1 105 ? -8.879 -3.410 9.013 1.00 91.50 105 CYS A C 1
ATOM 869 O O . CYS A 1 105 ? -8.039 -3.757 9.842 1.00 91.50 105 CYS A O 1
ATOM 871 N N . HIS A 1 106 ? -9.956 -4.145 8.761 1.00 89.88 106 HIS A N 1
ATOM 872 C CA . HIS A 1 106 ? -9.974 -5.570 9.080 1.00 89.88 106 HIS A CA 1
ATOM 873 C C . HIS A 1 106 ? -9.284 -6.292 7.922 1.00 89.88 106 HIS A C 1
ATOM 875 O O . HIS A 1 106 ? -9.366 -5.797 6.795 1.00 89.88 106 HIS A O 1
ATOM 881 N N . ARG A 1 107 ? -8.661 -7.446 8.179 1.00 79.38 107 ARG A N 1
ATOM 882 C CA . ARG A 1 107 ? -8.221 -8.413 7.173 1.00 79.38 107 ARG A CA 1
ATOM 883 C C . ARG A 1 107 ? -9.267 -8.480 6.080 1.00 79.38 107 ARG A C 1
ATOM 885 O O . ARG A 1 107 ? -10.410 -8.852 6.344 1.00 79.38 107 ARG A O 1
ATOM 892 N N . VAL A 1 108 ? -8.871 -8.020 4.905 1.00 67.94 108 VAL A N 1
ATOM 893 C CA . VAL A 1 108 ? -9.762 -7.811 3.776 1.00 67.94 108 VAL A CA 1
ATOM 894 C C . VAL A 1 108 ? -9.752 -9.055 2.914 1.00 67.94 108 VAL A C 1
ATOM 896 O O . VAL A 1 108 ? -8.735 -9.430 2.345 1.00 67.94 108 VAL A O 1
ATOM 899 N N . ASN A 1 109 ? -10.908 -9.698 2.867 1.00 65.19 109 ASN A N 1
ATOM 900 C CA . ASN A 1 109 ? -11.273 -10.756 1.936 1.00 65.19 109 ASN A CA 1
ATOM 901 C C . ASN A 1 109 ? -12.141 -10.225 0.778 1.00 65.19 109 ASN A C 1
ATOM 903 O O . ASN A 1 109 ? -12.299 -10.927 -0.214 1.00 65.19 109 ASN A O 1
ATOM 907 N N . ASP A 1 110 ? -12.665 -8.996 0.880 1.00 82.19 110 ASP A N 1
ATOM 908 C CA . ASP A 1 110 ? -13.554 -8.379 -0.111 1.00 82.19 110 ASP A CA 1
ATOM 909 C C . ASP A 1 110 ? -12.960 -7.080 -0.694 1.00 82.19 110 ASP A C 1
ATOM 911 O O . ASP A 1 110 ? -12.685 -6.109 0.022 1.00 82.19 110 ASP A O 1
ATOM 915 N N . ALA A 1 111 ? -12.788 -7.059 -2.017 1.00 88.44 111 ALA A N 1
ATOM 916 C CA . ALA A 1 111 ? -12.271 -5.928 -2.781 1.00 88.44 111 ALA A CA 1
ATOM 917 C C . ALA A 1 111 ? -13.207 -4.706 -2.760 1.00 88.44 111 ALA A C 1
ATOM 919 O O . ALA A 1 111 ? -12.729 -3.568 -2.765 1.00 88.44 111 ALA A O 1
ATOM 920 N N . CYS A 1 112 ? -14.527 -4.903 -2.676 1.00 91.75 112 CYS A N 1
ATOM 921 C CA . CYS A 1 112 ? -15.490 -3.802 -2.643 1.00 91.75 112 CYS A CA 1
ATOM 922 C C . CYS A 1 112 ? -15.319 -2.940 -1.385 1.00 91.75 112 CYS A C 1
ATOM 924 O O . CYS A 1 112 ? -15.411 -1.710 -1.440 1.00 91.75 112 CYS A O 1
ATOM 926 N N . LEU A 1 113 ? -15.010 -3.564 -0.245 1.00 90.12 113 LEU A N 1
ATOM 927 C CA . LEU A 1 113 ? -14.713 -2.846 0.993 1.00 90.12 113 LEU A CA 1
ATOM 928 C C . LEU A 1 113 ? -13.433 -2.013 0.875 1.00 90.12 113 LEU A C 1
ATOM 930 O O . LEU A 1 113 ? -13.419 -0.872 1.339 1.00 90.12 113 LEU A O 1
ATOM 934 N N . VAL A 1 114 ? -12.388 -2.546 0.234 1.00 91.62 114 VAL A N 1
ATOM 935 C CA . VAL A 1 114 ? -11.125 -1.824 -0.005 1.00 91.62 114 VAL A CA 1
ATOM 936 C C . VAL A 1 114 ? -11.354 -0.608 -0.893 1.00 91.62 114 VAL A C 1
ATOM 938 O O . VAL A 1 114 ? -10.934 0.490 -0.531 1.00 91.62 114 VAL A O 1
ATOM 941 N N . ALA A 1 115 ? -12.061 -0.779 -2.012 1.00 93.62 115 ALA A N 1
ATOM 942 C CA . ALA A 1 115 ? -12.371 0.313 -2.930 1.00 93.62 115 ALA A CA 1
ATOM 943 C C . ALA A 1 115 ? -13.134 1.433 -2.209 1.00 93.62 115 ALA A C 1
ATOM 945 O O . ALA A 1 115 ? -12.734 2.597 -2.244 1.00 93.62 115 ALA A O 1
ATOM 946 N N . ASN A 1 116 ? -14.174 1.081 -1.450 1.00 93.69 116 ASN A N 1
ATOM 947 C CA . ASN A 1 116 ? -14.923 2.046 -0.647 1.00 93.69 116 ASN A CA 1
ATOM 948 C C . ASN A 1 116 ? -14.045 2.764 0.389 1.00 93.69 116 ASN A C 1
ATOM 950 O O . ASN A 1 116 ? -14.211 3.963 0.629 1.00 93.69 116 ASN A O 1
ATOM 954 N N . LEU A 1 117 ? -13.105 2.051 1.014 1.00 93.00 117 LEU A N 1
ATOM 955 C CA . LEU A 1 117 ? -12.163 2.633 1.965 1.00 93.00 117 LEU A CA 1
ATOM 956 C C . LEU A 1 117 ? -11.232 3.636 1.273 1.00 93.00 117 LEU A C 1
ATOM 958 O O . LEU A 1 117 ? -11.047 4.739 1.790 1.00 93.00 117 LEU A O 1
ATOM 962 N N . PHE A 1 118 ? -10.710 3.281 0.097 1.00 94.25 118 PHE A N 1
ATOM 963 C 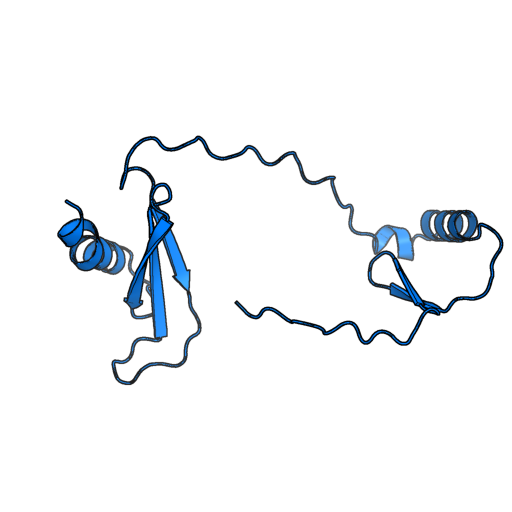CA . PHE A 1 118 ? -9.870 4.137 -0.737 1.00 94.25 118 PHE A CA 1
ATOM 964 C C . PHE A 1 118 ? -10.592 5.435 -1.114 1.00 94.25 118 PHE A C 1
ATOM 966 O O . PHE A 1 118 ? -10.083 6.520 -0.826 1.00 94.25 118 PHE A O 1
ATOM 973 N N . PHE A 1 119 ? -11.818 5.357 -1.640 1.00 94.94 119 PHE A N 1
ATOM 974 C CA . PHE A 1 119 ? -12.582 6.555 -1.999 1.00 94.94 119 PHE A CA 1
ATOM 975 C C . PHE A 1 119 ? -12.876 7.447 -0.787 1.00 94.94 119 PHE A C 1
ATOM 977 O O . PHE A 1 119 ? -12.664 8.660 -0.822 1.00 94.94 119 PHE A O 1
ATOM 984 N N . ARG A 1 120 ? -13.312 6.854 0.332 1.00 94.31 120 ARG A N 1
ATOM 985 C CA . ARG A 1 120 ? -13.687 7.611 1.538 1.00 94.31 120 ARG A CA 1
ATOM 986 C C . ARG A 1 120 ? -12.504 8.249 2.259 1.00 94.31 120 ARG A C 1
ATOM 988 O O . ARG A 1 120 ? -12.695 9.257 2.944 1.00 94.31 120 ARG A O 1
ATOM 995 N N . LYS A 1 121 ? -11.326 7.626 2.216 1.00 94.31 121 LYS A N 1
ATOM 996 C CA . LYS A 1 121 ? -10.171 8.029 3.034 1.00 94.31 121 LYS A CA 1
ATOM 997 C C . LYS A 1 121 ? -9.060 8.698 2.242 1.00 94.31 121 LYS A C 1
ATOM 999 O O . LYS A 1 121 ? -8.377 9.523 2.832 1.00 94.31 121 LYS A O 1
ATOM 1004 N N . VAL A 1 122 ? -8.908 8.380 0.959 1.00 94.06 122 VAL A N 1
ATOM 1005 C CA . VAL A 1 122 ? -7.855 8.937 0.103 1.00 94.06 122 VAL A CA 1
ATOM 1006 C C . VAL A 1 122 ? -8.453 9.886 -0.922 1.00 94.06 122 VAL A C 1
ATOM 1008 O O . VAL A 1 122 ? -8.197 11.079 -0.827 1.00 94.06 122 VAL A O 1
ATOM 1011 N N . VAL A 1 123 ? -9.299 9.396 -1.836 1.00 94.00 123 VAL A N 1
ATOM 1012 C CA . VAL A 1 123 ? -9.817 10.210 -2.957 1.00 94.00 123 VAL A CA 1
ATOM 1013 C C . VAL A 1 123 ? -10.529 11.457 -2.447 1.00 94.00 123 VAL A C 1
ATOM 1015 O O . VAL A 1 123 ? -10.241 12.549 -2.901 1.00 94.00 123 VAL A O 1
ATOM 1018 N N . ARG A 1 124 ? -11.361 11.334 -1.407 1.00 94.69 124 ARG A N 1
ATOM 1019 C CA . ARG A 1 124 ? -12.039 12.481 -0.780 1.00 94.69 124 ARG A CA 1
ATOM 1020 C C . ARG A 1 124 ? -11.103 13.621 -0.337 1.00 94.69 124 ARG A C 1
ATOM 1022 O O . ARG A 1 124 ? -11.570 14.740 -0.185 1.00 94.69 124 ARG A O 1
ATOM 1029 N N . LEU A 1 125 ? -9.837 13.336 -0.032 1.00 92.88 125 LEU A N 1
ATOM 1030 C CA . LEU A 1 125 ? -8.877 14.339 0.441 1.00 92.88 125 LEU A CA 1
ATOM 1031 C C . LEU A 1 125 ? -8.055 14.976 -0.689 1.00 92.88 125 LEU A C 1
ATOM 1033 O O . LEU A 1 125 ? -7.459 16.020 -0.448 1.00 92.88 125 LEU A O 1
ATOM 1037 N N . HIS A 1 126 ? -7.994 14.343 -1.865 1.00 89.75 126 HIS A N 1
ATOM 1038 C CA . HIS A 1 126 ? -7.054 14.690 -2.944 1.00 89.75 126 HIS A CA 1
ATOM 1039 C C . HIS A 1 126 ? -7.709 14.804 -4.327 1.00 89.75 126 HIS A C 1
ATOM 1041 O O . HIS A 1 126 ? -6.996 14.935 -5.320 1.00 89.75 126 HIS A O 1
ATOM 1047 N N . ALA A 1 127 ? -9.039 14.711 -4.383 1.00 71.25 127 ALA A N 1
ATOM 1048 C CA . ALA A 1 127 ? -9.859 14.925 -5.574 1.00 71.25 127 ALA A CA 1
ATOM 1049 C C . ALA A 1 127 ? -10.336 16.374 -5.683 1.00 71.25 127 ALA A C 1
ATOM 1051 O O . ALA A 1 127 ? -10.549 17.004 -4.621 1.00 71.25 127 ALA A O 1
#

Mean predicted aligned error: 15.59 Å

InterPro domains:
  IPR012337 Ribonuclease H-like superfamily [SSF53098] (60-126)
  IPR036397 Ribonuclease H superfamily [G3DSA:3.30.420.10] (63-127)